Protein AF-A0A540W9T1-F1 (afdb_monomer_lite)

Organism: NCBI:txid2567942

Sequence (103 aa):
MYVCMCHAVTEDQVKRAIDAGANSPRQIVAQGCKAGTDCGSCVRRIQALLGEHGARPCPTARLAAKLGLADPGLDRRNAPEPIPAPEAVPTAEPVRVTGSQAA

Structure (mmCIF, N/CA/C/O backbone):
data_AF-A0A540W9T1-F1
#
_entry.id   AF-A0A540W9T1-F1
#
loop_
_atom_site.group_PDB
_atom_site.id
_atom_site.type_symbol
_atom_site.label_atom_id
_atom_site.label_alt_id
_atom_site.label_comp_id
_atom_site.label_asym_id
_atom_site.label_entity_id
_atom_site.label_seq_id
_atom_site.pdbx_PDB_ins_code
_atom_site.Cartn_x
_atom_site.Cartn_y
_atom_site.Cartn_z
_atom_site.occupancy
_atom_site.B_iso_or_equiv
_atom_site.auth_seq_id
_atom_site.auth_comp_id
_atom_site.auth_asym_id
_atom_site.auth_atom_id
_atom_site.pdbx_PDB_model_num
ATOM 1 N N . MET A 1 1 ? -6.378 -10.747 5.549 1.00 86.12 1 MET A N 1
ATOM 2 C CA . MET A 1 1 ? -5.230 -10.911 6.486 1.00 86.12 1 MET A CA 1
ATOM 3 C C . MET A 1 1 ? -4.793 -9.555 7.039 1.00 86.12 1 MET A C 1
ATOM 5 O O . MET A 1 1 ? -5.201 -8.553 6.466 1.00 86.12 1 MET A O 1
ATOM 9 N N . TYR A 1 2 ? -3.986 -9.486 8.106 1.00 94.12 2 TYR A N 1
ATOM 10 C CA . TYR A 1 2 ? -3.365 -8.221 8.535 1.00 94.12 2 TYR A CA 1
ATOM 11 C C . TYR A 1 2 ? -2.122 -7.914 7.701 1.00 94.12 2 TYR A C 1
ATOM 13 O O . TYR A 1 2 ? -1.267 -8.775 7.513 1.00 94.12 2 TYR A O 1
ATOM 21 N N . VAL A 1 3 ? -2.029 -6.678 7.216 1.00 94.50 3 VAL A N 1
ATOM 22 C CA . VAL A 1 3 ? -0.878 -6.162 6.464 1.00 94.50 3 VAL A CA 1
ATOM 23 C C . VAL A 1 3 ? 0.035 -5.335 7.368 1.00 94.50 3 VAL A C 1
ATOM 25 O O . VAL A 1 3 ? 1.252 -5.393 7.214 1.00 94.50 3 VAL A O 1
ATOM 28 N N . CYS A 1 4 ? -0.518 -4.598 8.338 1.00 95.31 4 CYS A N 1
ATOM 29 C CA . CYS A 1 4 ? 0.253 -3.863 9.343 1.00 95.31 4 CYS A CA 1
ATOM 30 C C . CYS A 1 4 ? -0.173 -4.279 10.753 1.00 95.31 4 CYS A C 1
ATOM 32 O O . CYS A 1 4 ? -1.307 -4.024 11.151 1.00 95.31 4 CYS A O 1
ATOM 34 N N . MET A 1 5 ? 0.755 -4.860 11.517 1.00 95.75 5 MET A N 1
ATOM 35 C CA . MET A 1 5 ? 0.515 -5.259 12.910 1.00 95.75 5 MET A CA 1
ATOM 36 C C . MET A 1 5 ? 0.473 -4.050 13.858 1.00 95.75 5 MET A C 1
ATOM 38 O O . MET A 1 5 ? -0.384 -3.997 14.729 1.00 95.75 5 MET A O 1
ATOM 42 N N . CYS A 1 6 ? 1.328 -3.040 13.652 1.00 95.44 6 CYS A N 1
ATOM 43 C CA . CYS A 1 6 ? 1.432 -1.866 14.536 1.00 95.44 6 CYS A CA 1
ATOM 44 C C . CYS A 1 6 ? 0.143 -1.041 14.614 1.00 95.44 6 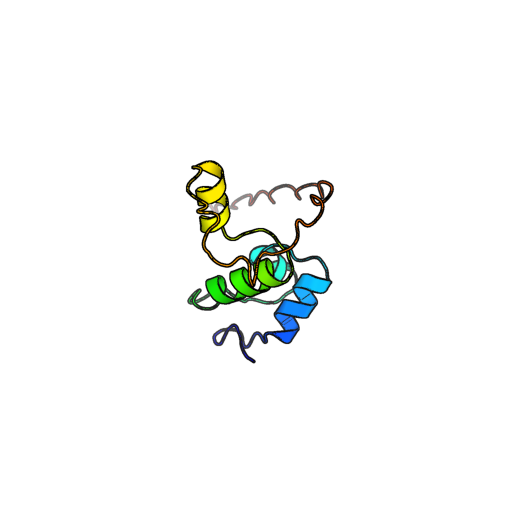CYS A C 1
ATOM 46 O O . CYS A 1 6 ? -0.168 -0.451 15.643 1.00 95.44 6 CYS A O 1
ATOM 48 N N . HIS A 1 7 ? -0.602 -0.989 13.510 1.00 93.69 7 HIS A N 1
ATOM 49 C CA . HIS A 1 7 ? -1.826 -0.196 13.394 1.00 93.69 7 HIS A CA 1
ATOM 50 C C . HIS A 1 7 ? -3.054 -1.045 13.057 1.00 93.69 7 HIS A C 1
ATOM 52 O O . HIS A 1 7 ? -4.076 -0.492 12.663 1.00 93.69 7 HIS A O 1
ATOM 58 N N . ALA A 1 8 ? -2.942 -2.373 13.190 1.00 94.56 8 ALA A N 1
ATOM 59 C CA . ALA A 1 8 ? -4.006 -3.335 12.905 1.00 94.56 8 ALA A CA 1
ATOM 60 C C . ALA A 1 8 ? -4.706 -3.099 11.550 1.00 94.56 8 ALA A C 1
ATOM 62 O O . ALA A 1 8 ? -5.930 -3.159 11.450 1.00 94.56 8 ALA A O 1
ATOM 63 N N . VAL A 1 9 ? -3.925 -2.834 10.496 1.00 93.81 9 VAL A N 1
ATOM 64 C CA . VAL A 1 9 ? -4.468 -2.598 9.150 1.00 93.81 9 VAL A CA 1
ATOM 65 C C . VAL A 1 9 ? -4.608 -3.918 8.409 1.00 93.81 9 VAL A C 1
ATOM 67 O O . VAL A 1 9 ? -3.636 -4.674 8.296 1.00 93.81 9 VAL A O 1
ATOM 70 N N . THR A 1 10 ? -5.800 -4.195 7.892 1.00 94.81 10 THR A N 1
ATOM 71 C CA . THR A 1 10 ? -6.110 -5.400 7.120 1.00 94.81 10 THR A CA 1
ATOM 72 C C . THR A 1 10 ? -5.870 -5.204 5.628 1.00 94.81 10 THR A C 1
ATOM 74 O O . THR A 1 10 ? -5.868 -4.093 5.103 1.00 94.81 10 THR A O 1
ATOM 77 N N . GLU A 1 11 ? -5.683 -6.310 4.917 1.00 93.56 11 GLU A N 1
ATOM 78 C CA . GLU A 1 11 ? -5.574 -6.310 3.461 1.00 93.56 11 GLU A CA 1
ATOM 79 C C . GLU A 1 11 ? -6.842 -5.761 2.803 1.00 93.56 11 GLU A C 1
ATOM 81 O O . GLU A 1 11 ? -6.740 -5.022 1.833 1.00 93.56 11 GLU A O 1
ATOM 86 N N . ASP A 1 12 ? -8.020 -6.029 3.369 1.00 93.12 12 ASP A N 1
ATOM 87 C CA . ASP A 1 12 ? -9.286 -5.509 2.845 1.00 93.12 12 ASP A CA 1
ATOM 88 C C . ASP A 1 12 ? -9.373 -3.986 2.970 1.00 93.12 12 ASP A C 1
ATOM 90 O O . ASP A 1 12 ? -9.895 -3.324 2.078 1.00 93.12 12 ASP A O 1
ATOM 94 N N . GLN A 1 13 ? -8.836 -3.406 4.049 1.00 92.81 13 GLN A N 1
ATOM 95 C CA . GLN A 1 13 ? -8.734 -1.951 4.186 1.00 92.81 13 GLN A CA 1
ATOM 96 C C . GLN A 1 13 ? -7.789 -1.359 3.137 1.00 92.81 13 GLN A C 1
ATOM 98 O O . GLN A 1 13 ? -8.107 -0.335 2.539 1.00 92.81 13 GLN A O 1
ATOM 103 N N . VAL A 1 14 ? -6.658 -2.022 2.876 1.00 92.06 14 VAL A N 1
ATOM 104 C CA . VAL A 1 14 ? -5.720 -1.606 1.823 1.00 92.06 14 VAL A CA 1
ATOM 105 C C . VAL A 1 14 ? -6.372 -1.702 0.444 1.00 92.06 14 VAL A C 1
ATOM 107 O O . VAL A 1 14 ? -6.266 -0.763 -0.335 1.00 92.06 14 VAL A O 1
ATOM 110 N N . LYS A 1 15 ? -7.094 -2.784 0.150 1.00 91.12 15 LYS A N 1
ATOM 111 C CA . LYS A 1 15 ? -7.801 -2.970 -1.125 1.00 91.12 15 LYS A CA 1
ATOM 112 C C . LYS A 1 15 ? -8.886 -1.918 -1.333 1.00 91.12 15 LYS A C 1
ATOM 114 O O . LYS A 1 15 ? -8.864 -1.238 -2.346 1.00 91.12 15 LYS A O 1
ATOM 119 N N . ARG A 1 16 ? -9.727 -1.665 -0.324 1.00 91.81 16 ARG A N 1
ATOM 120 C CA . ARG A 1 16 ? -10.730 -0.584 -0.374 1.00 91.81 16 ARG A CA 1
ATOM 121 C C . ARG A 1 16 ? -10.100 0.786 -0.612 1.00 91.81 16 ARG A C 1
ATOM 123 O O . ARG A 1 16 ? -10.676 1.604 -1.319 1.00 91.81 16 ARG A O 1
ATOM 130 N N . ALA A 1 17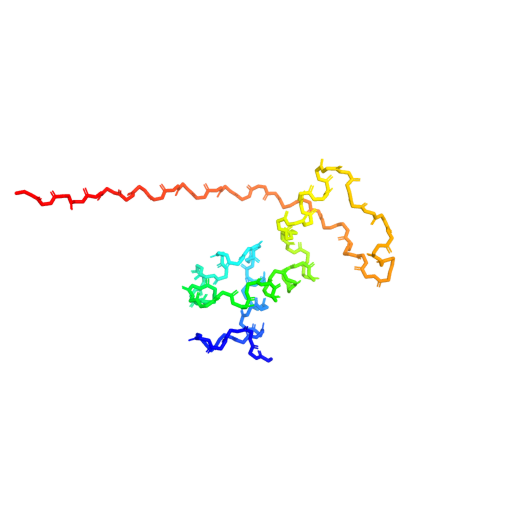 ? -8.933 1.042 -0.022 1.00 90.81 17 ALA A N 1
ATOM 131 C CA . ALA A 1 17 ? -8.196 2.278 -0.245 1.00 90.81 17 ALA A CA 1
ATOM 132 C C . ALA A 1 17 ? -7.727 2.414 -1.703 1.00 90.81 17 ALA A C 1
ATOM 134 O O . ALA A 1 17 ? -7.849 3.487 -2.298 1.00 90.81 17 ALA A O 1
ATOM 135 N N . ILE A 1 18 ? -7.231 1.318 -2.285 1.00 90.31 18 ILE A N 1
ATOM 136 C CA . ILE A 1 18 ? -6.838 1.235 -3.697 1.00 90.31 18 ILE A CA 1
ATOM 137 C C . ILE A 1 18 ? -8.054 1.431 -4.610 1.00 90.31 18 ILE A C 1
ATOM 139 O O . ILE A 1 18 ? -7.991 2.255 -5.519 1.00 90.31 18 ILE A O 1
ATOM 143 N N . ASP A 1 19 ? -9.172 0.763 -4.320 1.00 88.88 19 ASP A N 1
ATOM 144 C CA . ASP A 1 19 ? -10.431 0.892 -5.067 1.00 88.88 19 ASP A CA 1
ATOM 145 C C . ASP A 1 19 ? -10.993 2.322 -4.994 1.00 88.88 19 ASP A C 1
ATOM 147 O O . ASP A 1 19 ? -11.561 2.832 -5.957 1.00 88.88 19 ASP A O 1
ATOM 151 N N . ALA A 1 20 ? -10.773 3.013 -3.872 1.00 88.75 20 ALA A N 1
ATOM 152 C CA . ALA A 1 20 ? -11.082 4.432 -3.701 1.00 88.75 20 ALA A CA 1
ATOM 153 C C . ALA A 1 20 ? -10.085 5.377 -4.412 1.00 88.75 20 ALA A C 1
ATOM 155 O O . ALA A 1 20 ? -10.184 6.596 -4.267 1.00 88.75 20 ALA A O 1
ATOM 156 N N . GLY A 1 21 ? -9.112 4.843 -5.157 1.00 86.88 21 GLY A N 1
ATOM 157 C CA . GLY A 1 21 ? -8.168 5.600 -5.981 1.00 86.88 21 GLY A CA 1
ATOM 158 C C . GLY A 1 21 ? -6.786 5.825 -5.362 1.00 86.88 21 GLY A C 1
ATOM 159 O O . GLY A 1 21 ? -6.000 6.610 -5.902 1.00 86.88 21 GLY A O 1
ATOM 160 N N . ALA A 1 22 ? -6.445 5.172 -4.245 1.00 88.94 22 ALA A N 1
ATOM 161 C CA . ALA A 1 22 ? -5.103 5.288 -3.680 1.00 88.94 22 ALA A CA 1
ATOM 162 C C . ALA A 1 22 ? -4.071 4.583 -4.575 1.00 88.94 22 ALA A C 1
ATOM 164 O O . ALA A 1 22 ? -4.044 3.363 -4.702 1.00 88.94 22 ALA A O 1
ATOM 165 N N . ASN A 1 23 ? -3.150 5.361 -5.139 1.00 86.94 23 ASN A N 1
ATOM 166 C CA . ASN A 1 23 ? -2.083 4.883 -6.014 1.00 86.94 23 ASN A CA 1
ATOM 167 C C . ASN A 1 23 ? -0.701 4.857 -5.337 1.00 86.94 23 ASN A C 1
ATOM 169 O O . ASN A 1 23 ? 0.320 4.647 -5.995 1.00 86.94 23 ASN A O 1
ATOM 173 N N . SER A 1 24 ? -0.633 5.092 -4.023 1.00 86.62 24 SER A N 1
ATOM 174 C CA . SER A 1 24 ? 0.614 5.037 -3.257 1.00 86.62 24 SER A CA 1
ATOM 175 C C . SER A 1 24 ? 0.378 4.726 -1.774 1.00 86.62 24 SER A C 1
ATOM 177 O O . SER A 1 24 ? -0.679 5.070 -1.240 1.00 86.62 24 SER A O 1
ATOM 179 N N . PRO A 1 25 ? 1.379 4.178 -1.051 1.00 87.38 25 PRO A N 1
ATOM 180 C CA . PRO A 1 25 ? 1.261 3.940 0.389 1.00 87.38 25 PRO A CA 1
ATOM 181 C C . PRO A 1 25 ? 0.934 5.214 1.178 1.00 87.38 25 PRO A C 1
ATOM 183 O O . PRO A 1 25 ? 0.163 5.173 2.126 1.00 87.38 25 PRO A O 1
ATOM 186 N N . ARG A 1 26 ? 1.459 6.372 0.751 1.00 86.12 26 ARG A N 1
ATOM 187 C CA . ARG A 1 26 ? 1.138 7.667 1.373 1.00 86.12 26 ARG A CA 1
ATOM 188 C C . ARG A 1 26 ? -0.336 8.043 1.230 1.00 86.12 26 ARG A C 1
ATOM 190 O O . ARG A 1 26 ? -0.895 8.603 2.163 1.00 86.12 26 ARG A O 1
ATOM 197 N N . GLN A 1 27 ? -0.960 7.748 0.092 1.00 84.75 27 GLN A N 1
ATOM 198 C CA . GLN A 1 27 ? -2.389 8.014 -0.098 1.00 84.75 27 GLN A CA 1
ATOM 199 C C . GLN A 1 27 ? -3.263 7.067 0.725 1.00 84.75 27 GLN A C 1
ATOM 201 O O . GLN A 1 27 ? -4.259 7.514 1.283 1.00 84.75 27 GLN A O 1
ATOM 206 N N . ILE A 1 28 ? -2.848 5.808 0.891 1.00 86.00 28 ILE A N 1
ATOM 207 C CA . ILE A 1 28 ? -3.498 4.885 1.835 1.00 86.00 28 ILE A CA 1
ATOM 208 C C . ILE A 1 28 ? -3.461 5.478 3.256 1.00 86.00 28 ILE A C 1
ATOM 210 O O . ILE A 1 28 ? -4.470 5.472 3.959 1.00 86.00 28 ILE A O 1
ATOM 214 N N . VAL A 1 29 ? -2.332 6.079 3.654 1.00 84.69 29 VAL A N 1
ATOM 215 C CA . VAL A 1 29 ? -2.215 6.781 4.945 1.00 84.69 29 VAL A CA 1
ATOM 216 C C . VAL A 1 29 ? -3.123 7.998 5.056 1.00 84.69 29 VAL A C 1
ATOM 218 O O . VAL A 1 29 ? -3.744 8.203 6.100 1.00 84.69 29 VAL A O 1
ATOM 221 N N . ALA A 1 30 ? -3.263 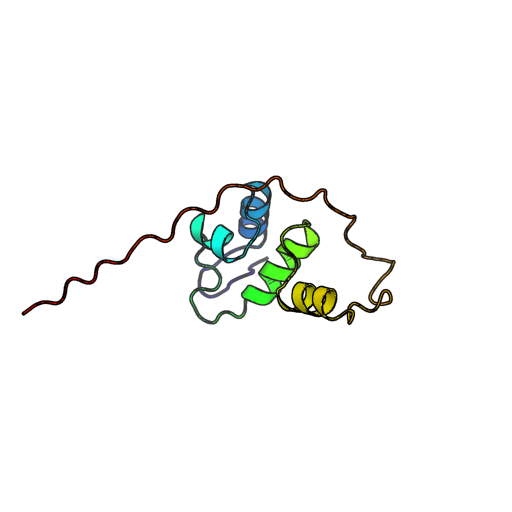8.768 3.980 1.00 82.12 30 ALA A N 1
ATOM 222 C CA . ALA A 1 30 ? -4.155 9.925 3.943 1.00 82.12 30 ALA A CA 1
ATOM 223 C C . ALA A 1 30 ? -5.639 9.553 4.134 1.00 82.12 30 ALA A C 1
ATOM 225 O O . ALA A 1 30 ? -6.404 10.360 4.651 1.00 82.12 30 ALA A O 1
ATOM 226 N N . GLN A 1 31 ? -6.038 8.325 3.792 1.00 77.75 31 GLN A N 1
ATOM 227 C CA . GLN A 1 31 ? -7.399 7.808 3.997 1.00 77.75 31 GLN A CA 1
ATOM 228 C C . GLN A 1 31 ? -7.644 7.261 5.420 1.00 77.75 31 GLN A C 1
ATOM 230 O O . GLN A 1 31 ? -8.635 6.579 5.672 1.00 77.75 31 GLN A O 1
ATOM 235 N N . GLY A 1 32 ? -6.744 7.542 6.368 1.00 80.50 32 GLY A N 1
ATOM 236 C CA . GLY A 1 32 ? -6.889 7.167 7.779 1.00 80.50 32 GLY A CA 1
ATOM 237 C C . GLY A 1 32 ? -6.222 5.843 8.163 1.00 80.50 32 GLY A C 1
ATOM 238 O O . GLY A 1 32 ? -6.164 5.512 9.349 1.00 80.50 32 GLY A O 1
ATOM 239 N N . CYS A 1 33 ? -5.653 5.100 7.207 1.00 75.75 33 CYS A N 1
ATOM 240 C CA . CYS A 1 33 ? -4.878 3.895 7.501 1.00 75.75 33 CYS A CA 1
ATOM 241 C C . CYS A 1 33 ? -3.441 4.262 7.879 1.00 75.75 33 CYS A C 1
ATOM 243 O O . CYS A 1 33 ? -2.599 4.409 7.009 1.00 75.75 33 CYS A O 1
ATOM 245 N N . LYS A 1 34 ? -3.095 4.324 9.168 1.00 88.00 34 LYS A N 1
ATOM 246 C CA . LYS A 1 34 ? -1.730 4.652 9.655 1.00 88.00 34 LYS A CA 1
ATOM 247 C C . LYS A 1 34 ? -0.625 3.643 9.251 1.00 88.00 34 LYS A C 1
ATOM 249 O O . LYS A 1 34 ? 0.454 3.624 9.823 1.00 88.00 34 LYS A O 1
ATOM 254 N N . ALA A 1 35 ? -0.859 2.762 8.283 1.00 90.69 35 ALA A N 1
ATOM 255 C CA . ALA A 1 35 ? 0.109 1.768 7.847 1.00 90.69 35 ALA A CA 1
ATOM 256 C C . ALA A 1 35 ? 1.417 2.412 7.349 1.00 90.69 35 ALA A C 1
ATOM 258 O O . ALA A 1 35 ? 1.417 3.292 6.495 1.00 90.69 35 ALA A O 1
ATOM 259 N N . GLY A 1 36 ? 2.552 1.925 7.852 1.00 88.62 36 GLY A N 1
ATOM 260 C CA . GLY A 1 36 ? 3.877 2.365 7.408 1.00 88.62 36 GLY A CA 1
ATOM 261 C C . GLY A 1 36 ? 4.414 3.621 8.098 1.00 88.62 36 GLY A C 1
ATOM 262 O O . GLY A 1 36 ? 5.455 4.111 7.670 1.00 88.62 36 GLY A O 1
ATOM 263 N N . THR A 1 37 ? 3.754 4.119 9.151 1.00 91.19 37 THR A N 1
ATOM 264 C CA . THR A 1 37 ? 4.253 5.249 9.963 1.00 91.19 37 THR A CA 1
ATOM 265 C C . THR A 1 37 ? 5.072 4.834 11.190 1.00 91.19 37 THR A C 1
ATOM 267 O O . THR A 1 37 ? 5.629 5.700 11.851 1.00 91.19 37 THR A O 1
ATOM 270 N N . ASP A 1 38 ? 5.132 3.536 11.495 1.00 93.19 38 ASP A N 1
ATOM 271 C CA . ASP A 1 38 ? 5.905 2.965 12.608 1.00 93.19 38 ASP A CA 1
ATOM 272 C C . ASP A 1 38 ? 7.060 2.088 12.073 1.00 93.19 38 ASP A C 1
ATOM 274 O O . ASP A 1 38 ? 7.878 2.573 11.294 1.00 93.19 38 ASP A O 1
ATOM 278 N N . CYS A 1 39 ? 7.119 0.784 12.379 1.00 95.06 39 CYS A N 1
ATOM 279 C CA . CYS A 1 39 ? 8.254 -0.074 11.997 1.00 95.06 39 CYS A CA 1
ATOM 280 C C . CYS A 1 39 ? 8.471 -0.274 10.478 1.00 95.06 39 CYS A C 1
ATOM 282 O O . CYS A 1 39 ? 9.491 -0.818 10.059 1.00 95.06 39 CYS A O 1
ATOM 284 N N . GLY A 1 40 ? 7.501 0.099 9.636 1.00 92.06 40 GLY A N 1
ATOM 285 C CA . GLY A 1 40 ? 7.639 0.092 8.174 1.00 92.06 40 GLY A CA 1
ATOM 286 C C . GLY A 1 40 ? 7.639 -1.281 7.479 1.00 92.06 40 GLY A C 1
ATOM 287 O O . GLY A 1 40 ? 7.627 -1.324 6.249 1.00 92.06 40 GLY A O 1
ATOM 288 N N . SER A 1 41 ? 7.575 -2.404 8.203 1.00 94.25 41 SER A N 1
ATOM 289 C CA . SER A 1 41 ? 7.614 -3.762 7.614 1.00 94.25 41 SER A CA 1
ATOM 290 C C . SER A 1 41 ? 6.495 -4.026 6.592 1.00 94.25 41 SER A C 1
ATOM 292 O O . SER A 1 41 ? 6.693 -4.703 5.584 1.00 94.25 41 SER A O 1
ATOM 294 N N . CYS A 1 42 ? 5.330 -3.411 6.799 1.00 93.75 42 CYS A N 1
ATOM 295 C CA . CYS A 1 42 ? 4.173 -3.503 5.909 1.00 93.75 42 CYS A CA 1
ATOM 296 C C . CYS A 1 42 ? 4.357 -2.815 4.541 1.00 93.75 42 CYS A C 1
ATOM 298 O O . CYS A 1 42 ? 3.636 -3.138 3.597 1.00 93.75 42 CYS A O 1
ATOM 300 N N . VAL A 1 43 ? 5.318 -1.892 4.389 1.00 91.44 43 VAL A N 1
ATOM 301 C CA . VAL A 1 43 ? 5.423 -1.016 3.205 1.00 91.44 43 VAL A CA 1
ATOM 302 C C . VAL A 1 43 ? 5.671 -1.811 1.924 1.00 91.44 43 VAL A C 1
ATOM 304 O O . VAL A 1 43 ? 5.065 -1.516 0.895 1.00 91.44 43 VAL A O 1
ATOM 307 N N . ARG A 1 44 ? 6.520 -2.845 1.972 1.00 89.75 44 ARG A N 1
ATOM 308 C CA . ARG A 1 44 ? 6.784 -3.702 0.805 1.00 89.75 44 ARG A CA 1
ATOM 309 C C . ARG A 1 44 ? 5.552 -4.510 0.397 1.00 89.75 44 ARG A C 1
ATOM 311 O O . ARG A 1 44 ? 5.269 -4.591 -0.793 1.00 89.75 44 ARG A O 1
ATOM 318 N N . ARG A 1 45 ? 4.787 -5.035 1.361 1.00 92.06 45 ARG A N 1
ATOM 319 C CA . ARG A 1 45 ? 3.535 -5.757 1.079 1.00 92.06 45 ARG A CA 1
ATOM 320 C C . ARG A 1 45 ? 2.475 -4.831 0.483 1.00 92.06 45 ARG A C 1
ATOM 322 O O . ARG A 1 45 ? 1.843 -5.204 -0.494 1.00 92.06 45 ARG A O 1
ATOM 329 N N . ILE A 1 46 ? 2.332 -3.613 1.007 1.00 91.75 46 ILE A N 1
ATOM 330 C CA . ILE A 1 46 ? 1.413 -2.603 0.456 1.00 91.75 46 ILE A CA 1
ATOM 331 C C . ILE A 1 46 ? 1.812 -2.219 -0.974 1.00 91.75 46 ILE A C 1
ATOM 333 O O . ILE A 1 46 ? 0.954 -2.097 -1.836 1.00 91.75 46 ILE A O 1
ATOM 337 N N . GLN A 1 47 ? 3.110 -2.057 -1.249 1.00 90.50 47 GLN A N 1
ATOM 338 C CA . GLN A 1 47 ? 3.600 -1.798 -2.608 1.00 90.50 47 GLN A CA 1
ATOM 339 C C . GLN A 1 47 ? 3.324 -2.960 -3.569 1.00 90.50 47 GLN A C 1
ATOM 341 O O . GLN A 1 47 ? 3.042 -2.700 -4.734 1.00 90.50 47 GLN A O 1
ATOM 346 N N . ALA A 1 48 ? 3.405 -4.209 -3.101 1.00 88.81 48 ALA A N 1
ATOM 347 C CA . ALA A 1 48 ? 3.038 -5.376 -3.901 1.00 88.81 48 ALA A CA 1
ATOM 348 C C . ALA A 1 48 ? 1.541 -5.360 -4.236 1.00 88.81 48 ALA A C 1
ATOM 350 O O . ALA A 1 48 ? 1.205 -5.399 -5.410 1.00 88.81 48 ALA A O 1
ATOM 351 N N . LEU A 1 49 ? 0.673 -5.148 -3.239 1.00 89.50 49 LEU A N 1
ATOM 352 C CA . LEU A 1 49 ? -0.776 -5.015 -3.444 1.00 89.50 49 LEU A CA 1
ATOM 353 C C . LEU A 1 49 ? -1.117 -3.878 -4.416 1.00 89.50 49 LEU A C 1
ATOM 355 O O . LEU A 1 49 ? -1.950 -4.037 -5.297 1.00 89.50 49 LEU A 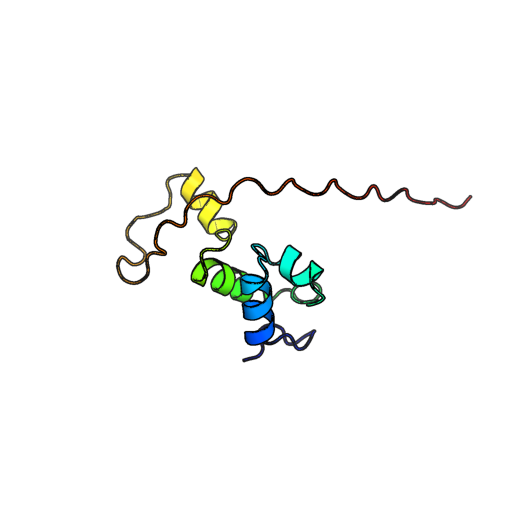O 1
ATOM 359 N N . LEU A 1 50 ? -0.436 -2.737 -4.303 1.00 89.31 50 LEU A N 1
ATOM 360 C CA . LEU A 1 50 ? -0.572 -1.651 -5.271 1.00 89.31 50 LEU A CA 1
ATOM 361 C C . LEU A 1 50 ? -0.166 -2.109 -6.682 1.00 89.31 50 LEU A C 1
ATOM 363 O O . LEU A 1 50 ? -0.911 -1.876 -7.623 1.00 89.31 50 LEU A O 1
ATOM 367 N N . GLY A 1 51 ? 0.973 -2.787 -6.833 1.00 85.75 51 GLY A N 1
ATOM 368 C CA . GLY A 1 51 ? 1.421 -3.310 -8.128 1.00 85.75 51 GLY A CA 1
ATOM 369 C C . GLY A 1 51 ? 0.477 -4.356 -8.735 1.00 85.75 51 GLY A C 1
ATOM 370 O O . GLY A 1 51 ? 0.235 -4.312 -9.936 1.00 85.75 51 GLY A O 1
ATOM 371 N N . GLU A 1 52 ? -0.090 -5.244 -7.913 1.00 85.69 52 GLU A N 1
ATOM 372 C CA . GLU A 1 52 ? -1.091 -6.250 -8.311 1.00 85.69 52 GLU A CA 1
ATOM 373 C C . GLU A 1 52 ? -2.356 -5.589 -8.888 1.00 85.69 52 GLU A C 1
ATOM 375 O O . GLU A 1 52 ? -2.919 -6.067 -9.867 1.00 85.69 52 GLU A O 1
ATOM 380 N N . HIS A 1 53 ? -2.771 -4.452 -8.322 1.00 82.62 53 HIS A N 1
ATOM 381 C CA . HIS A 1 53 ? -3.934 -3.679 -8.769 1.00 82.62 53 HIS A CA 1
ATOM 382 C C . HIS A 1 53 ? -3.600 -2.641 -9.860 1.00 82.62 53 HIS A C 1
ATOM 384 O O . HIS A 1 53 ? -4.397 -1.743 -10.131 1.00 82.62 53 HIS A O 1
ATOM 390 N N . GLY A 1 54 ? -2.409 -2.708 -10.464 1.00 73.81 54 GLY A N 1
ATOM 391 C CA . GLY A 1 54 ? -1.978 -1.744 -11.479 1.00 73.81 54 GLY A CA 1
ATOM 392 C C . GLY A 1 54 ? -1.754 -0.329 -10.933 1.00 73.81 54 GLY A C 1
ATOM 393 O O . GLY A 1 54 ? -1.634 0.620 -11.693 1.00 73.81 54 GLY A O 1
ATOM 394 N N . ALA A 1 55 ? -1.675 -0.125 -9.622 1.00 73.44 55 ALA A N 1
ATOM 395 C CA . ALA A 1 55 ? -1.242 1.152 -9.074 1.00 73.44 55 ALA A CA 1
ATOM 396 C C . ALA A 1 55 ? 0.277 1.346 -9.248 1.00 73.44 55 ALA A C 1
ATOM 398 O O . ALA A 1 55 ? 1.014 0.471 -9.706 1.00 73.44 55 ALA A O 1
ATOM 399 N N . ARG A 1 56 ? 0.759 2.548 -8.904 1.00 71.88 56 ARG A N 1
ATOM 400 C CA . ARG A 1 56 ? 2.129 3.015 -9.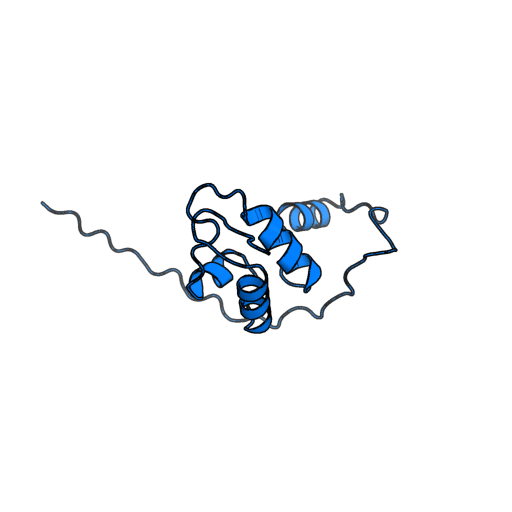164 1.00 71.88 56 ARG A CA 1
ATOM 401 C C . ARG A 1 56 ? 3.185 1.929 -8.869 1.00 71.88 56 ARG A C 1
ATOM 403 O O . ARG A 1 56 ? 3.280 1.486 -7.721 1.00 71.88 56 ARG A O 1
ATOM 410 N N . PRO A 1 57 ? 4.057 1.588 -9.839 1.00 68.50 57 PRO A N 1
ATOM 411 C CA . PRO A 1 57 ? 5.090 0.580 -9.638 1.00 68.50 57 PRO A CA 1
ATOM 412 C C . PRO A 1 57 ? 6.041 0.991 -8.511 1.00 68.50 57 PRO A C 1
ATOM 414 O O . PRO A 1 57 ? 6.322 2.181 -8.302 1.00 68.50 57 PRO A O 1
ATOM 417 N N . CYS A 1 58 ? 6.553 -0.002 -7.778 1.00 75.62 58 CYS A N 1
ATOM 418 C CA . CYS A 1 58 ? 7.444 0.248 -6.651 1.00 75.62 58 CYS A CA 1
ATOM 419 C C . CYS A 1 58 ? 8.691 1.046 -7.104 1.00 75.62 58 CYS A C 1
ATOM 421 O O . CYS A 1 58 ? 9.104 0.951 -8.265 1.00 75.62 58 CYS A O 1
ATOM 423 N N . PRO A 1 59 ? 9.322 1.850 -6.222 1.00 78.38 59 PRO A N 1
ATOM 424 C CA . PRO A 1 59 ? 10.443 2.713 -6.609 1.00 78.38 59 PRO A CA 1
ATOM 425 C C . PRO A 1 59 ? 11.580 1.960 -7.308 1.00 78.38 59 PRO A C 1
ATOM 427 O O . PRO A 1 59 ? 12.171 2.478 -8.251 1.00 78.38 59 PRO A O 1
ATOM 430 N N . THR A 1 60 ? 11.834 0.722 -6.878 1.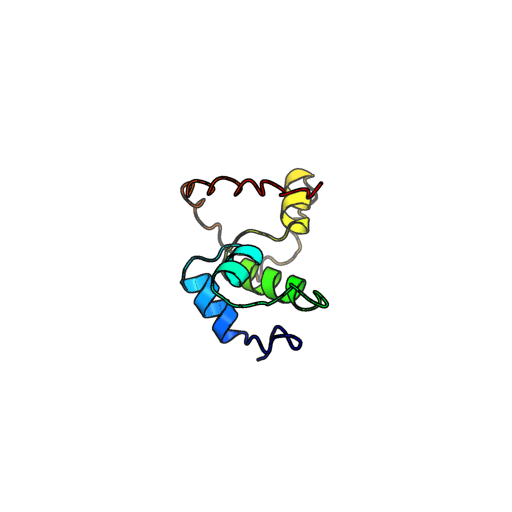00 80.88 60 THR A N 1
ATOM 431 C CA . THR A 1 60 ? 12.825 -0.175 -7.475 1.00 80.88 60 THR A CA 1
ATOM 432 C C . THR A 1 60 ? 12.449 -0.563 -8.906 1.00 80.88 60 THR A C 1
ATOM 434 O O . THR A 1 60 ? 13.280 -0.410 -9.793 1.00 80.88 60 THR A O 1
ATOM 437 N N . ALA A 1 61 ? 11.201 -0.969 -9.164 1.00 77.12 61 ALA A N 1
ATOM 438 C CA . ALA A 1 61 ? 10.724 -1.278 -10.516 1.00 77.12 61 ALA A CA 1
ATOM 439 C C . ALA A 1 61 ? 10.774 -0.044 -11.432 1.00 77.12 61 ALA A C 1
ATOM 441 O O . ALA A 1 61 ? 11.216 -0.126 -12.576 1.00 77.12 61 ALA A O 1
ATOM 442 N N . ARG A 1 62 ? 10.408 1.135 -10.910 1.00 80.75 62 ARG A N 1
ATOM 443 C CA . ARG A 1 62 ? 10.497 2.395 -11.664 1.00 80.75 62 ARG A CA 1
ATOM 444 C C . ARG A 1 62 ? 11.941 2.759 -12.015 1.00 80.75 62 ARG A C 1
ATOM 446 O O . ARG A 1 62 ? 12.191 3.269 -13.104 1.00 80.75 62 ARG A O 1
ATOM 453 N N . LEU A 1 63 ? 12.877 2.545 -11.092 1.00 83.56 63 LEU A N 1
ATOM 454 C CA . LEU A 1 63 ? 14.295 2.792 -11.336 1.00 83.56 63 LEU A CA 1
ATOM 455 C C . LEU A 1 63 ? 14.869 1.782 -12.336 1.00 83.56 63 LEU A C 1
ATOM 457 O O . LEU A 1 63 ? 15.555 2.194 -13.263 1.00 83.56 63 LEU A O 1
ATOM 461 N N . ALA A 1 64 ? 14.528 0.498 -12.204 1.00 84.12 64 ALA A N 1
ATOM 462 C CA . ALA A 1 64 ? 14.938 -0.541 -13.145 1.00 84.12 64 ALA A CA 1
ATOM 463 C C . ALA A 1 64 ? 14.479 -0.224 -14.577 1.00 84.12 64 ALA A C 1
ATOM 465 O O . ALA A 1 64 ? 15.289 -0.279 -15.498 1.00 84.12 64 ALA A O 1
ATOM 466 N N . ALA A 1 65 ? 13.226 0.217 -14.753 1.00 81.25 65 ALA A N 1
ATOM 467 C CA . ALA A 1 65 ? 12.712 0.658 -16.050 1.00 81.25 65 ALA A CA 1
ATOM 468 C C . ALA A 1 65 ? 13.507 1.843 -16.626 1.00 81.25 65 ALA A C 1
ATOM 470 O O . ALA A 1 65 ? 13.871 1.834 -17.797 1.00 81.25 65 ALA A O 1
ATOM 471 N N . LYS A 1 66 ? 13.834 2.847 -15.800 1.00 83.50 66 LYS A N 1
ATOM 472 C CA . LYS A 1 66 ? 14.646 4.001 -16.230 1.00 83.50 66 LYS A CA 1
ATOM 473 C C . LYS A 1 66 ? 16.070 3.628 -16.637 1.00 83.50 66 LYS A C 1
ATOM 475 O O . LYS A 1 66 ? 16.648 4.308 -17.474 1.00 83.50 66 LYS A O 1
ATOM 480 N N . LEU A 1 67 ? 16.635 2.602 -16.011 1.00 89.00 67 LEU A N 1
ATOM 481 C CA . LEU A 1 67 ? 18.001 2.146 -16.259 1.00 89.00 67 LEU A CA 1
ATOM 482 C C . LEU A 1 67 ? 18.084 1.077 -17.360 1.00 89.00 67 LEU A C 1
ATOM 484 O O . LEU A 1 67 ? 19.179 0.609 -17.649 1.00 89.00 67 LEU A O 1
ATOM 488 N N . GLY A 1 68 ? 16.956 0.663 -17.952 1.00 84.31 68 GLY A N 1
ATOM 489 C CA . GLY A 1 68 ? 16.928 -0.437 -18.923 1.00 84.31 68 GLY A CA 1
ATOM 490 C C . GLY A 1 68 ? 17.258 -1.808 -18.315 1.00 84.31 68 GLY A C 1
ATOM 491 O O . GLY A 1 68 ? 17.593 -2.730 -19.045 1.00 84.31 68 GLY A O 1
ATOM 492 N N . LEU A 1 69 ? 17.163 -1.941 -16.987 1.00 80.50 69 LEU A N 1
ATOM 493 C CA . LEU A 1 69 ? 17.452 -3.164 -16.220 1.00 80.50 69 LEU A CA 1
ATOM 494 C C . LEU A 1 69 ? 16.203 -4.027 -15.987 1.00 80.50 69 LEU A C 1
ATOM 496 O O . LEU A 1 69 ? 16.255 -5.011 -15.252 1.00 80.50 69 LEU A O 1
ATOM 500 N N . ALA A 1 70 ? 15.053 -3.624 -16.533 1.00 63.34 70 ALA A N 1
ATOM 501 C CA . ALA A 1 70 ? 13.848 -4.437 -16.497 1.00 63.34 70 ALA A CA 1
ATOM 502 C C . ALA A 1 70 ? 14.023 -5.601 -17.480 1.00 63.34 70 ALA A C 1
ATOM 504 O O . ALA A 1 70 ? 13.626 -5.508 -18.639 1.00 63.34 70 ALA A O 1
ATOM 505 N N . ASP A 1 71 ? 14.664 -6.673 -17.019 1.00 52.44 71 ASP A N 1
ATOM 506 C CA . ASP A 1 71 ? 14.727 -7.928 -17.755 1.00 52.44 71 ASP A CA 1
ATOM 507 C C . ASP A 1 71 ? 13.291 -8.373 -18.095 1.00 52.44 71 ASP A C 1
ATOM 509 O O . ASP A 1 71 ? 12.484 -8.567 -17.179 1.00 52.44 71 ASP A O 1
ATOM 513 N N . PRO A 1 72 ? 12.939 -8.587 -19.377 1.00 50.72 72 PRO A N 1
ATOM 514 C CA . PRO A 1 72 ? 11.620 -9.086 -19.784 1.00 50.72 72 PRO A CA 1
ATOM 515 C C . PRO A 1 72 ? 11.335 -10.534 -19.317 1.00 50.72 72 PRO A C 1
ATOM 517 O O . PRO A 1 72 ? 10.346 -11.140 -19.730 1.00 50.72 72 PRO A O 1
ATOM 520 N N . GLY A 1 73 ? 12.207 -11.109 -18.481 1.00 51.06 73 GLY A N 1
ATOM 521 C CA . GLY A 1 73 ? 12.194 -12.506 -18.052 1.00 51.06 73 GLY A CA 1
ATOM 522 C C . GLY A 1 73 ? 11.582 -12.797 -16.678 1.00 51.06 73 GLY A C 1
ATOM 523 O O . GLY A 1 73 ? 11.350 -13.968 -16.386 1.00 51.06 73 GLY A O 1
ATOM 524 N N . LEU A 1 74 ? 11.273 -11.800 -15.838 1.00 50.19 74 LEU A N 1
ATOM 525 C CA . LEU A 1 74 ? 10.539 -12.038 -14.583 1.00 50.19 74 LEU A CA 1
ATOM 526 C C . LEU A 1 74 ? 9.024 -12.057 -14.854 1.00 50.19 74 LEU A C 1
ATOM 528 O O . LEU A 1 74 ? 8.304 -11.090 -14.631 1.00 50.19 74 LEU A O 1
ATOM 532 N N . ASP A 1 75 ? 8.603 -13.224 -15.350 1.00 45.88 75 ASP A N 1
ATOM 533 C CA . ASP A 1 75 ? 7.246 -13.771 -15.459 1.00 45.88 75 ASP A CA 1
ATOM 534 C C . ASP A 1 75 ? 6.305 -13.238 -16.563 1.00 45.88 75 ASP A C 1
ATOM 536 O O . ASP A 1 75 ? 5.363 -12.485 -16.325 1.00 45.88 75 ASP A O 1
ATOM 540 N N . ARG A 1 76 ? 6.403 -13.831 -17.769 1.00 51.09 76 ARG A N 1
ATOM 541 C CA . ARG A 1 76 ? 5.301 -13.844 -18.770 1.00 51.09 76 ARG A CA 1
ATOM 542 C C . ARG A 1 76 ? 3.979 -14.402 -18.214 1.00 51.09 76 ARG A C 1
ATOM 544 O O . ARG A 1 76 ? 2.955 -14.299 -18.878 1.00 51.09 76 ARG A O 1
ATOM 551 N N . ARG A 1 77 ? 3.998 -15.030 -17.036 1.00 51.38 77 ARG A N 1
ATOM 552 C CA . ARG A 1 77 ? 2.839 -15.629 -16.370 1.00 51.38 77 ARG A CA 1
ATOM 553 C C . ARG A 1 77 ? 2.104 -14.654 -15.438 1.00 51.38 77 ARG A C 1
ATOM 555 O O . ARG A 1 77 ? 0.997 -14.971 -15.025 1.00 51.38 77 ARG A O 1
ATOM 562 N N . ASN A 1 78 ? 2.696 -13.494 -15.129 1.00 50.97 78 ASN A N 1
ATOM 563 C CA . ASN A 1 78 ? 2.154 -12.521 -14.174 1.00 50.97 78 ASN A CA 1
ATOM 564 C C . ASN A 1 78 ? 2.447 -11.060 -14.579 1.00 50.97 78 ASN A C 1
ATOM 566 O O . ASN A 1 78 ? 2.592 -10.183 -13.729 1.00 50.97 78 ASN A O 1
ATOM 570 N N . ALA A 1 79 ? 2.595 -10.804 -15.883 1.00 49.41 79 ALA A N 1
ATOM 571 C CA . ALA A 1 79 ? 2.783 -9.454 -16.395 1.00 49.41 79 ALA A CA 1
ATOM 572 C C . ALA A 1 79 ? 1.523 -8.623 -16.084 1.00 49.41 79 ALA A C 1
ATOM 574 O O . ALA A 1 79 ? 0.447 -9.001 -16.552 1.00 49.41 79 ALA A O 1
ATOM 575 N N . PRO A 1 80 ? 1.614 -7.517 -15.320 1.00 53.69 80 PRO A N 1
ATOM 576 C CA . PRO A 1 80 ? 0.484 -6.610 -15.197 1.00 53.69 80 PRO A CA 1
ATOM 577 C C . PRO A 1 80 ? 0.193 -6.052 -16.591 1.00 53.69 80 PRO A C 1
ATOM 579 O O . PRO A 1 80 ? 1.098 -5.529 -17.251 1.00 53.69 80 PRO A O 1
ATOM 582 N N . GLU A 1 81 ? -1.045 -6.207 -17.065 1.00 48.31 81 GLU A N 1
ATOM 583 C CA . GLU A 1 81 ? -1.460 -5.596 -18.325 1.00 48.31 81 GLU A CA 1
ATOM 584 C C . GLU A 1 81 ? -1.165 -4.088 -18.290 1.00 48.31 81 GLU A C 1
ATOM 586 O O . GLU A 1 81 ? -1.258 -3.462 -17.225 1.00 48.31 81 GLU A O 1
ATOM 591 N N . PRO A 1 82 ? -0.771 -3.488 -19.428 1.00 50.31 82 PRO A N 1
ATOM 592 C CA . PRO A 1 82 ? -0.482 -2.068 -19.494 1.00 50.31 82 PRO A CA 1
ATOM 593 C C . PRO A 1 82 ? -1.757 -1.273 -19.209 1.00 50.31 82 PRO A C 1
ATOM 595 O O . PRO A 1 82 ? -2.589 -1.036 -20.080 1.00 50.31 82 PRO A O 1
ATOM 598 N N . ILE A 1 83 ? -1.894 -0.847 -17.959 1.00 54.72 83 ILE A N 1
ATOM 599 C CA . ILE A 1 83 ? -2.865 0.152 -17.535 1.00 54.72 83 ILE A CA 1
ATOM 600 C C . ILE A 1 83 ? -2.653 1.455 -18.321 1.00 54.72 83 ILE A C 1
ATOM 602 O O . ILE A 1 83 ? -1.514 1.933 -18.415 1.00 54.72 83 ILE A O 1
ATOM 606 N N . PRO A 1 84 ? -3.729 2.065 -18.851 1.00 46.19 84 PRO A N 1
ATOM 607 C CA . PRO A 1 84 ? -3.649 3.387 -19.449 1.00 46.19 84 PRO A CA 1
ATOM 608 C C . PRO A 1 84 ? -3.129 4.380 -18.406 1.00 46.19 84 PRO A C 1
ATOM 610 O O . PRO A 1 84 ? -3.506 4.337 -17.234 1.00 46.19 84 PRO A O 1
ATOM 613 N N . ALA A 1 85 ? -2.211 5.245 -18.839 1.00 46.97 85 ALA A N 1
ATOM 614 C CA . ALA A 1 85 ? -1.603 6.256 -17.987 1.00 46.97 85 ALA A CA 1
ATOM 615 C C . ALA A 1 85 ? -2.699 7.042 -17.246 1.00 46.97 85 ALA A C 1
ATOM 617 O O . ALA A 1 85 ? -3.634 7.507 -17.901 1.00 46.97 85 ALA A O 1
ATOM 618 N N . PRO A 1 86 ? -2.614 7.208 -15.912 1.00 49.47 86 PRO A N 1
ATOM 619 C CA . PRO A 1 86 ? -3.596 8.010 -15.209 1.00 49.47 86 PRO A CA 1
ATOM 620 C C . PRO A 1 86 ? -3.466 9.450 -15.701 1.00 49.47 86 PRO A C 1
ATOM 622 O O . PRO A 1 86 ? -2.393 10.055 -15.591 1.00 49.47 86 PRO A O 1
ATOM 625 N N . GLU A 1 87 ? -4.558 9.977 -16.252 1.00 45.84 87 GLU A N 1
ATOM 626 C CA . GLU A 1 87 ? -4.715 11.401 -16.513 1.00 45.84 87 GLU A CA 1
ATOM 627 C C . GLU A 1 87 ? -4.319 12.160 -15.244 1.00 45.84 87 GLU A C 1
ATOM 629 O O . GLU A 1 87 ? -4.704 11.804 -14.127 1.00 45.84 87 GLU A O 1
ATOM 634 N N . ALA A 1 88 ? -3.427 13.131 -15.420 1.00 47.09 88 ALA A N 1
ATOM 635 C CA . ALA A 1 88 ? -2.699 13.776 -14.344 1.00 47.09 88 ALA A CA 1
ATOM 636 C C . ALA A 1 88 ? -3.657 14.417 -13.331 1.00 47.09 88 ALA A C 1
ATOM 638 O O . ALA A 1 88 ? -4.148 15.525 -13.535 1.00 47.09 88 ALA A O 1
ATOM 639 N N . VAL A 1 89 ? -3.890 13.738 -12.205 1.00 47.03 89 VAL A N 1
ATOM 640 C CA . VAL A 1 89 ? -4.555 14.353 -11.056 1.00 47.03 89 VAL A CA 1
ATOM 641 C C . VAL A 1 89 ? -3.596 15.414 -10.503 1.00 47.03 89 VAL A C 1
ATOM 643 O O . VAL A 1 89 ? -2.445 15.074 -10.197 1.00 47.03 89 VAL A O 1
ATOM 646 N N . PRO A 1 90 ? -4.015 16.689 -10.396 1.00 42.06 90 PRO A N 1
ATOM 647 C CA . PRO A 1 90 ? -3.140 17.770 -9.970 1.00 42.06 90 PRO A CA 1
ATOM 648 C C . PRO A 1 90 ? -2.592 17.468 -8.575 1.00 42.06 90 PRO A C 1
ATOM 650 O O . PRO A 1 90 ? -3.332 17.223 -7.623 1.00 42.06 90 PRO A O 1
ATOM 653 N N . THR A 1 91 ? -1.264 17.445 -8.467 1.00 45.00 91 THR A N 1
ATOM 654 C CA . THR A 1 91 ? -0.549 17.301 -7.201 1.00 45.00 91 THR A CA 1
ATOM 655 C C . THR A 1 91 ? -0.964 18.424 -6.264 1.00 45.00 91 THR A C 1
ATOM 657 O O . THR A 1 91 ? -0.664 19.584 -6.536 1.00 45.00 91 THR A O 1
ATOM 660 N N . ALA A 1 92 ? -1.637 18.070 -5.167 1.00 51.56 92 ALA A N 1
ATOM 661 C CA . ALA A 1 92 ? -1.910 18.986 -4.071 1.00 51.56 92 ALA A CA 1
ATOM 662 C C . ALA A 1 92 ? -0.596 19.627 -3.600 1.00 51.56 92 ALA A C 1
ATOM 664 O O . ALA A 1 92 ? 0.394 18.930 -3.348 1.00 51.56 92 ALA A O 1
ATOM 665 N N . GLU A 1 93 ? -0.593 20.957 -3.543 1.00 37.00 93 GLU A N 1
ATOM 666 C CA . GLU A 1 93 ? 0.559 21.754 -3.144 1.00 37.00 93 GLU A CA 1
ATOM 667 C C . GLU A 1 93 ? 1.065 21.349 -1.750 1.00 37.00 93 GLU A C 1
ATOM 669 O O . GLU A 1 93 ? 0.267 21.020 -0.864 1.00 37.00 93 GLU A O 1
ATOM 674 N N . PRO A 1 94 ? 2.388 21.363 -1.516 1.00 54.75 94 PRO A N 1
ATOM 675 C CA . PRO A 1 94 ? 2.926 21.063 -0.201 1.00 54.75 94 PRO A CA 1
ATOM 676 C C . PRO A 1 94 ? 2.450 22.118 0.806 1.00 54.75 94 PRO A C 1
ATOM 678 O O . PRO A 1 94 ? 2.768 23.301 0.685 1.00 54.75 94 PRO A O 1
ATOM 681 N N . VAL A 1 95 ? 1.706 21.671 1.824 1.00 55.22 95 VAL A N 1
ATOM 682 C CA . VAL A 1 95 ? 1.333 22.480 2.991 1.00 55.22 95 VAL A CA 1
ATOM 683 C C . VAL A 1 95 ? 2.611 23.039 3.616 1.00 55.22 95 VAL A C 1
ATOM 685 O O . VAL A 1 95 ? 3.441 22.298 4.145 1.00 55.22 95 VAL A O 1
ATOM 688 N N . ARG A 1 96 ? 2.789 24.360 3.524 1.00 52.91 96 ARG A N 1
ATOM 689 C CA . ARG A 1 96 ? 3.902 25.075 4.151 1.00 52.91 96 ARG A CA 1
ATOM 690 C C . ARG A 1 96 ? 3.732 24.997 5.668 1.00 52.91 96 ARG A C 1
ATOM 692 O O . ARG A 1 96 ? 2.832 25.618 6.222 1.00 52.91 96 ARG A O 1
ATOM 699 N N . VAL A 1 97 ? 4.602 24.250 6.343 1.00 55.62 97 VAL A N 1
ATOM 700 C CA . VAL A 1 97 ? 4.721 24.289 7.806 1.00 55.62 97 VAL A CA 1
ATOM 701 C C . VAL A 1 97 ? 5.455 25.578 8.168 1.00 55.62 97 VAL A C 1
ATOM 703 O O . VAL A 1 97 ? 6.683 25.633 8.142 1.00 55.62 97 VAL A O 1
ATOM 706 N N . THR A 1 98 ? 4.720 26.650 8.460 1.00 64.25 98 THR A N 1
ATOM 707 C CA . THR A 1 98 ? 5.304 27.844 9.081 1.00 64.25 98 THR A CA 1
ATOM 708 C C . THR A 1 98 ? 5.594 27.524 10.543 1.00 64.25 98 THR A C 1
ATOM 710 O O . THR A 1 98 ? 4.684 27.467 11.368 1.00 64.25 98 THR A O 1
ATOM 713 N N . GLY A 1 99 ? 6.865 27.254 10.845 1.00 51.16 99 GLY A N 1
ATOM 714 C CA . GLY A 1 99 ? 7.345 27.049 12.206 1.00 51.16 99 GLY A CA 1
ATOM 715 C C . GLY A 1 99 ? 7.153 28.311 13.047 1.00 51.16 99 GLY A C 1
ATOM 716 O O . GLY A 1 99 ? 7.708 29.359 12.733 1.00 51.16 99 GLY A O 1
ATOM 717 N N . SER A 1 100 ? 6.373 28.196 14.120 1.00 67.56 100 SER A N 1
ATOM 718 C CA . SER A 1 100 ? 6.357 29.164 15.214 1.00 67.56 100 SER A CA 1
ATOM 719 C C . SER A 1 100 ? 7.581 28.882 16.087 1.00 67.56 100 SER A C 1
ATOM 721 O O . SER A 1 100 ? 7.603 27.910 16.838 1.00 67.56 100 SER A O 1
ATOM 723 N N . GLN A 1 101 ? 8.638 29.677 15.920 1.00 59.12 101 GLN A N 1
ATOM 724 C CA . GLN A 1 101 ? 9.713 29.752 16.906 1.00 59.12 101 GLN A CA 1
ATOM 725 C C . GLN A 1 101 ? 9.297 30.774 17.962 1.00 59.12 101 GLN A C 1
ATOM 727 O O . GLN A 1 101 ? 9.033 31.931 17.642 1.00 59.12 101 GLN A O 1
ATOM 732 N N . ALA A 1 102 ? 9.202 30.303 19.201 1.00 56.59 102 ALA A N 1
ATOM 733 C CA . ALA A 1 102 ? 9.091 31.128 20.388 1.00 56.59 102 ALA A CA 1
ATOM 734 C C . ALA A 1 102 ? 10.421 31.853 20.646 1.00 56.59 102 ALA A C 1
ATOM 736 O O . ALA A 1 102 ? 11.485 31.234 20.570 1.00 56.59 102 ALA A O 1
ATOM 737 N N . ALA A 1 103 ? 10.327 33.137 20.979 1.00 51.78 103 ALA A N 1
ATOM 738 C CA . ALA A 1 103 ? 11.309 33.911 21.728 1.00 51.78 103 ALA A CA 1
ATOM 739 C C . ALA A 1 103 ? 10.535 34.862 22.646 1.00 51.78 103 ALA A C 1
ATOM 741 O O . ALA A 1 103 ? 9.512 35.408 22.167 1.00 51.78 103 ALA A O 1
#

pLDDT: mean 75.41, std 17.93, range [37.0, 95.75]

Secondary structure (DSSP, 8-state):
-EEETTTTEEHHHHHHHHHTT--SHHHHHHTT--TTSSS-THHHHHHHHHHHTT-S--HHHHHHHHTT---TTS-TTSPPP-PPPPP----PPP---------

InterPro domains:
  IPR007419 BFD-like [2Fe-2S]-binding domain [PF04324] (2-51)
  IPR041854 BFD-like [2Fe-2S]-binding domain superfamily [G3DSA:1.10.10.1100] (1-54)
  IPR052371 Bacterioferritin-associated ferredoxin [PTHR37424] (1-55)

Foldseek 3Di:
DALAPVQRHDPVLLVVQVVVPDQAPVSSVVVVRVACVPPNPSRVVSQVSSVLVVGDHDPVVVVCVVVVNPDPPPDPPRDDPDDDDPDDDDPDDPDDPPDDDDD

Radius of gyration: 16.59 Å; chains: 1; bounding box: 29×50×42 Å